Protein AF-A0A972LFH6-F1 (afdb_monomer_lite)

pLDDT: mean 87.88, std 15.99, range [42.38, 98.5]

Structure (mmCIF, N/CA/C/O backbone):
data_AF-A0A972LFH6-F1
#
_entry.id   AF-A0A972LFH6-F1
#
loop_
_atom_site.group_PDB
_atom_site.id
_atom_site.type_symbol
_atom_site.label_atom_id
_atom_site.label_alt_id
_atom_site.label_comp_id
_atom_site.label_asym_id
_atom_site.label_entity_id
_atom_site.label_seq_id
_atom_site.pdbx_PDB_ins_code
_atom_site.Cartn_x
_atom_site.Cartn_y
_atom_site.Cartn_z
_atom_site.occupancy
_atom_site.B_iso_or_equiv
_atom_site.auth_seq_id
_atom_site.auth_comp_id
_atom_site.auth_asym_id
_atom_site.auth_atom_id
_atom_site.pdbx_PDB_model_num
ATOM 1 N N . MET A 1 1 ? 35.017 -5.258 57.220 1.00 42.38 1 MET A N 1
ATOM 2 C CA . MET A 1 1 ? 34.979 -6.190 56.072 1.00 42.38 1 MET A CA 1
ATOM 3 C C . MET A 1 1 ? 33.555 -6.262 55.537 1.00 42.38 1 MET A C 1
ATOM 5 O O . MET A 1 1 ? 32.690 -6.628 56.309 1.00 42.38 1 MET A O 1
ATOM 9 N N . LYS A 1 2 ? 33.364 -5.839 54.272 1.00 44.50 2 LYS A N 1
ATOM 10 C CA . LYS A 1 2 ? 32.434 -6.314 53.213 1.00 44.50 2 LYS A CA 1
ATOM 11 C C . LYS A 1 2 ? 31.066 -6.867 53.698 1.00 44.50 2 LYS A C 1
ATOM 13 O O . LYS A 1 2 ? 31.035 -7.801 54.481 1.00 44.50 2 LYS A O 1
ATOM 18 N N . ARG A 1 3 ? 29.913 -6.480 53.144 1.00 46.34 3 ARG A N 1
ATOM 19 C CA . ARG A 1 3 ? 29.552 -6.607 51.718 1.00 46.34 3 ARG A CA 1
ATOM 20 C C . ARG A 1 3 ? 28.331 -5.726 51.397 1.00 46.34 3 ARG A C 1
ATOM 22 O O . ARG A 1 3 ? 27.311 -5.832 52.068 1.00 46.34 3 ARG A O 1
ATOM 29 N N . LEU A 1 4 ? 28.443 -4.907 50.346 1.00 53.56 4 LEU A N 1
ATOM 30 C CA . LEU A 1 4 ? 27.302 -4.324 49.636 1.00 53.56 4 LEU A CA 1
ATOM 31 C C . LEU A 1 4 ? 26.548 -5.445 48.903 1.00 53.56 4 LEU A C 1
ATOM 33 O O . LEU A 1 4 ? 27.159 -6.178 48.126 1.00 53.56 4 LEU A O 1
ATOM 37 N N . LEU A 1 5 ? 25.236 -5.542 49.105 1.00 52.44 5 LEU A N 1
ATOM 38 C CA . LEU A 1 5 ? 24.328 -6.286 48.232 1.00 52.44 5 LEU A CA 1
ATOM 39 C C . LEU A 1 5 ? 23.700 -5.283 47.260 1.00 52.44 5 LEU A C 1
ATOM 41 O O . LEU A 1 5 ? 22.750 -4.583 47.590 1.00 52.44 5 LEU A O 1
ATOM 45 N N . ILE A 1 6 ? 24.307 -5.171 46.079 1.00 56.75 6 ILE A N 1
ATOM 46 C CA . ILE A 1 6 ? 23.777 -4.413 44.946 1.00 56.75 6 ILE A CA 1
ATOM 47 C C . ILE A 1 6 ? 22.742 -5.313 44.268 1.00 56.75 6 ILE A C 1
ATOM 49 O O . ILE A 1 6 ? 23.095 -6.272 43.582 1.00 56.75 6 ILE A O 1
ATOM 53 N N . THR A 1 7 ? 21.463 -5.029 44.489 1.00 58.03 7 THR A N 1
ATOM 54 C CA . THR A 1 7 ? 20.344 -5.658 43.782 1.00 58.03 7 THR A CA 1
ATOM 55 C C . THR A 1 7 ? 20.356 -5.160 42.335 1.00 58.03 7 THR A C 1
ATOM 57 O O . THR A 1 7 ? 19.916 -4.052 42.034 1.00 58.03 7 THR A O 1
ATOM 60 N N . GLY A 1 8 ? 20.942 -5.952 41.437 1.00 54.38 8 GLY A N 1
ATOM 61 C CA . GLY A 1 8 ? 21.007 -5.658 40.009 1.00 54.38 8 GLY A CA 1
ATOM 62 C C . GLY A 1 8 ? 19.629 -5.763 39.358 1.00 54.38 8 GLY A C 1
ATOM 63 O O . GLY A 1 8 ? 19.133 -6.861 39.118 1.00 54.38 8 GLY A O 1
ATOM 64 N N . ILE A 1 9 ? 19.019 -4.619 39.048 1.00 59.44 9 ILE A N 1
ATOM 65 C CA . ILE A 1 9 ? 17.868 -4.534 38.145 1.00 59.44 9 ILE A CA 1
ATOM 66 C C . ILE A 1 9 ? 18.401 -4.776 36.730 1.00 59.44 9 ILE A C 1
ATOM 68 O O . ILE A 1 9 ? 18.972 -3.895 36.090 1.00 59.44 9 ILE A O 1
ATOM 72 N N . MET A 1 10 ? 18.264 -6.016 36.266 1.00 54.69 10 MET A N 1
ATOM 73 C CA . MET A 1 10 ? 18.607 -6.435 34.912 1.00 54.69 10 MET A CA 1
ATOM 74 C C . MET A 1 10 ? 17.560 -5.883 33.938 1.00 54.69 10 MET A C 1
ATOM 76 O O . MET A 1 10 ? 16.553 -6.521 33.638 1.00 54.69 10 MET A O 1
ATOM 80 N N . MET A 1 11 ? 17.785 -4.651 33.481 1.00 56.41 11 MET A N 1
ATOM 81 C CA . MET A 1 11 ? 16.960 -3.976 32.483 1.00 56.41 11 MET A CA 1
ATOM 82 C C . MET A 1 11 ? 17.267 -4.569 31.103 1.00 56.41 11 MET A C 1
ATOM 84 O O . MET A 1 11 ? 18.160 -4.123 30.385 1.00 56.41 11 MET A O 1
ATOM 88 N N . THR A 1 12 ? 16.554 -5.636 30.751 1.00 58.75 12 THR A N 1
ATOM 89 C CA . THR A 1 12 ? 16.583 -6.209 29.405 1.00 58.75 12 THR A CA 1
ATOM 90 C C . THR A 1 12 ? 15.848 -5.264 28.456 1.00 58.75 12 THR A C 1
ATOM 92 O O . THR A 1 12 ? 14.626 -5.287 28.333 1.00 58.75 12 THR A O 1
ATOM 95 N N . PHE A 1 13 ? 16.605 -4.402 27.773 1.00 54.03 13 PHE A N 1
ATOM 96 C CA . PHE A 1 13 ? 16.145 -3.722 26.565 1.00 54.03 13 PHE A CA 1
ATOM 97 C C . PHE A 1 13 ? 15.919 -4.777 25.477 1.00 54.03 13 PHE A C 1
ATOM 99 O O . PHE A 1 13 ? 16.805 -5.086 24.682 1.00 54.03 13 PHE A O 1
ATOM 106 N N . LEU A 1 14 ? 14.721 -5.361 25.458 1.00 50.53 14 LEU A N 1
ATOM 107 C CA . LEU A 1 14 ? 14.215 -6.044 24.280 1.00 50.53 14 LEU A CA 1
ATOM 108 C C . LEU A 1 14 ? 14.110 -4.985 23.180 1.00 50.53 14 LEU A C 1
ATOM 110 O O . LEU A 1 14 ? 13.200 -4.156 23.187 1.00 50.53 14 LEU A O 1
ATOM 114 N N . PHE A 1 15 ? 15.058 -5.001 22.244 1.00 54.09 15 PHE A N 1
ATOM 115 C CA . PHE A 1 15 ? 14.890 -4.393 20.930 1.00 54.09 15 PHE A CA 1
ATOM 116 C C . PHE A 1 15 ? 13.710 -5.098 20.253 1.00 54.09 15 PHE A C 1
ATOM 118 O O . PHE A 1 15 ? 13.875 -6.069 19.519 1.00 54.09 15 PHE A O 1
ATOM 125 N N . ALA A 1 16 ? 12.492 -4.662 20.577 1.00 56.72 16 ALA A N 1
ATOM 126 C CA . ALA A 1 16 ? 11.282 -5.163 19.962 1.00 56.72 16 ALA A CA 1
ATOM 127 C C . ALA A 1 16 ? 11.322 -4.754 18.490 1.00 56.72 16 ALA A C 1
ATOM 129 O O . ALA A 1 16 ? 11.143 -3.584 18.150 1.00 56.72 16 ALA A O 1
ATOM 130 N N . CYS A 1 17 ? 11.597 -5.727 17.624 1.00 65.31 17 CYS A N 1
ATOM 131 C CA . CYS A 1 17 ? 11.394 -5.617 16.192 1.00 65.31 17 CYS A CA 1
ATOM 132 C C . CYS A 1 17 ? 9.960 -5.115 15.952 1.00 65.31 17 CYS A C 1
ATOM 134 O O . CYS A 1 17 ? 8.973 -5.823 16.176 1.00 65.31 17 CYS A O 1
ATOM 136 N N . GLN A 1 18 ? 9.833 -3.836 15.593 1.00 70.50 18 GLN A N 1
ATOM 137 C CA . GLN A 1 18 ? 8.530 -3.224 15.413 1.00 70.50 18 GLN A CA 1
ATOM 138 C C . GLN A 1 18 ? 7.960 -3.733 14.092 1.00 70.50 18 GLN A C 1
ATOM 140 O O . GLN A 1 18 ? 8.558 -3.560 13.027 1.00 70.50 18 GLN A O 1
ATOM 145 N N . SER A 1 19 ? 6.795 -4.377 14.166 1.00 78.88 19 SER A N 1
ATOM 146 C CA . SER A 1 19 ? 6.116 -4.895 12.983 1.00 78.88 19 SER A CA 1
ATOM 147 C C . SER A 1 19 ? 5.973 -3.814 11.918 1.00 78.88 19 SER A C 1
ATOM 149 O O . SER A 1 19 ? 5.641 -2.662 12.207 1.00 78.88 19 SER A O 1
ATOM 151 N N . SER A 1 20 ? 6.249 -4.186 10.671 1.00 85.06 20 SER A N 1
ATOM 152 C CA . SER A 1 20 ? 6.306 -3.231 9.577 1.00 85.06 20 SER A CA 1
ATOM 153 C C . SER A 1 20 ? 5.708 -3.783 8.284 1.00 85.06 20 SER A C 1
ATOM 155 O O . SER A 1 20 ? 5.525 -4.986 8.098 1.00 85.06 20 SER A O 1
ATOM 157 N N . THR A 1 21 ? 5.345 -2.863 7.396 1.00 91.44 21 THR A N 1
ATOM 158 C CA . THR A 1 21 ? 4.928 -3.148 6.021 1.00 91.44 21 THR A CA 1
ATOM 159 C C . THR A 1 21 ? 6.155 -3.202 5.101 1.00 91.44 21 THR A C 1
ATOM 161 O O . THR A 1 21 ? 7.301 -3.200 5.546 1.00 91.44 21 THR A O 1
ATOM 164 N N . PHE A 1 22 ? 5.930 -3.226 3.793 1.00 94.25 22 PHE A N 1
ATOM 165 C CA . PHE A 1 22 ? 6.969 -3.201 2.767 1.00 94.25 22 PHE A CA 1
ATOM 166 C C . PHE A 1 22 ? 7.258 -1.776 2.264 1.00 94.25 22 PHE A C 1
ATOM 168 O O . PHE A 1 22 ? 6.510 -0.831 2.532 1.00 94.25 22 PHE A O 1
ATOM 175 N N . LEU A 1 23 ? 8.357 -1.633 1.527 1.00 95.06 23 LEU A N 1
ATOM 176 C CA . LEU A 1 23 ? 8.692 -0.433 0.772 1.00 95.06 23 LEU A CA 1
ATOM 177 C C . LEU A 1 23 ? 8.145 -0.530 -0.655 1.00 95.06 23 LEU A C 1
ATOM 179 O O . LEU A 1 23 ? 8.153 -1.606 -1.256 1.00 95.06 23 LEU A O 1
ATOM 183 N N . ILE A 1 24 ? 7.714 0.607 -1.191 1.00 95.88 24 ILE A N 1
ATOM 184 C CA . ILE A 1 24 ? 7.292 0.788 -2.578 1.00 95.88 24 ILE A CA 1
ATOM 185 C C . ILE A 1 24 ? 8.062 1.932 -3.230 1.00 95.88 24 ILE A C 1
ATOM 187 O O . ILE A 1 24 ? 8.248 2.988 -2.624 1.00 95.88 24 ILE A O 1
ATOM 191 N N . THR A 1 25 ? 8.456 1.727 -4.480 1.00 95.81 25 THR A N 1
ATOM 192 C CA . THR A 1 25 ? 9.089 2.734 -5.340 1.00 95.81 25 THR A CA 1
ATOM 193 C C . THR A 1 25 ? 8.330 2.756 -6.659 1.00 95.81 25 THR A C 1
ATOM 195 O O . THR A 1 25 ? 8.133 1.698 -7.251 1.00 95.81 25 THR A O 1
ATOM 198 N N . LYS A 1 26 ? 7.866 3.923 -7.118 1.00 95.12 26 LYS A N 1
ATOM 199 C CA . LYS A 1 26 ? 7.255 4.042 -8.453 1.00 95.12 26 LYS A CA 1
ATOM 200 C C . LYS A 1 26 ? 8.370 3.990 -9.498 1.00 95.12 26 LYS A C 1
ATOM 202 O O . LYS A 1 26 ? 9.411 4.586 -9.268 1.00 95.12 26 LYS A O 1
ATOM 207 N N . GLU A 1 27 ? 8.143 3.332 -10.631 1.00 88.12 27 GLU A N 1
ATOM 208 C CA . GLU A 1 27 ? 9.144 3.133 -11.698 1.00 88.12 27 GLU A CA 1
ATOM 209 C C . GLU A 1 27 ? 9.891 4.415 -12.128 1.00 88.12 27 GLU A C 1
ATOM 211 O O . GLU A 1 27 ? 11.089 4.377 -12.375 1.00 88.12 27 GLU A O 1
ATOM 216 N N . ASN A 1 28 ? 9.215 5.569 -12.106 1.00 84.62 28 ASN A N 1
ATOM 217 C CA . ASN A 1 28 ? 9.791 6.877 -12.450 1.00 84.62 28 ASN A CA 1
ATOM 218 C C . ASN A 1 28 ? 10.133 7.756 -11.226 1.00 84.62 28 ASN A C 1
ATOM 220 O O . ASN A 1 28 ? 10.269 8.974 -11.351 1.00 84.62 28 ASN A O 1
ATOM 224 N N . ASP A 1 29 ? 10.217 7.180 -10.025 1.00 87.75 29 ASP A N 1
ATOM 225 C CA . ASP A 1 29 ? 10.629 7.870 -8.799 1.00 87.75 29 ASP A CA 1
ATOM 226 C C . ASP A 1 29 ? 11.899 7.219 -8.232 1.00 87.75 29 ASP A C 1
ATOM 228 O O . ASP A 1 29 ? 12.037 6.001 -8.194 1.00 87.75 29 ASP A O 1
ATOM 232 N N . THR A 1 30 ? 12.835 8.031 -7.748 1.00 86.31 30 THR A N 1
ATOM 233 C CA . THR A 1 30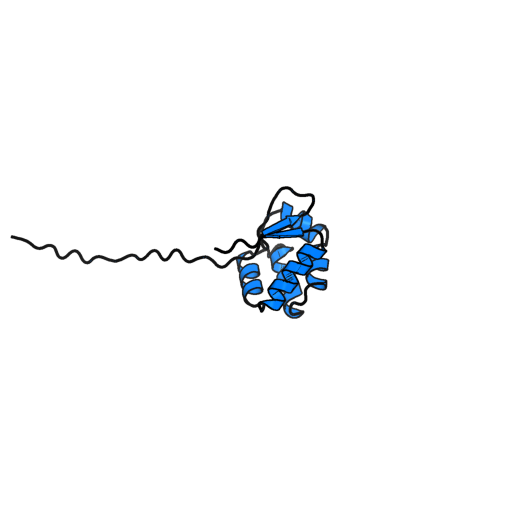 ? 14.078 7.549 -7.126 1.00 86.31 30 THR A CA 1
ATOM 234 C C . THR A 1 30 ? 13.907 7.232 -5.641 1.00 86.31 30 THR A C 1
ATOM 236 O O . THR A 1 30 ? 14.817 6.703 -5.003 1.00 86.31 30 THR A O 1
ATOM 239 N N . ARG A 1 31 ? 12.749 7.567 -5.056 1.00 92.81 31 ARG A N 1
ATOM 240 C CA . ARG A 1 31 ? 12.487 7.432 -3.620 1.00 92.81 31 ARG A CA 1
ATOM 241 C C . ARG A 1 31 ? 11.680 6.179 -3.305 1.00 92.81 31 ARG A C 1
ATOM 243 O O . ARG A 1 31 ? 10.606 5.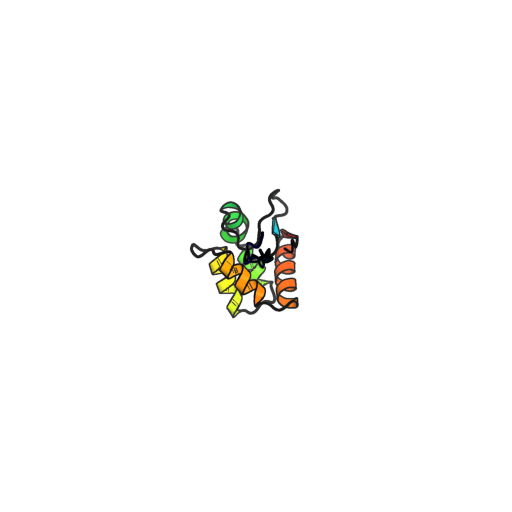956 -3.860 1.00 92.81 31 ARG A O 1
ATOM 250 N N . ALA A 1 32 ? 12.167 5.418 -2.329 1.00 93.19 32 ALA A N 1
ATOM 251 C CA . ALA A 1 32 ? 11.413 4.344 -1.702 1.00 93.19 32 ALA A CA 1
ATOM 252 C C . ALA A 1 32 ? 10.578 4.888 -0.537 1.00 93.19 32 ALA A C 1
ATOM 254 O O . ALA A 1 32 ? 11.060 5.666 0.290 1.00 93.19 32 ALA A O 1
ATOM 255 N N . TYR A 1 33 ? 9.334 4.435 -0.439 1.00 93.75 33 TYR A N 1
ATOM 256 C CA . TYR A 1 33 ? 8.410 4.818 0.619 1.00 93.75 33 TYR A CA 1
ATOM 257 C C . TYR A 1 33 ? 7.908 3.595 1.356 1.00 93.75 33 TYR A C 1
ATOM 259 O O . TYR A 1 33 ? 7.527 2.606 0.740 1.00 93.75 33 TYR A O 1
ATOM 267 N N . ARG A 1 34 ? 7.813 3.670 2.683 1.00 94.00 34 ARG A N 1
ATOM 268 C CA . ARG A 1 34 ? 7.107 2.637 3.441 1.00 94.00 34 ARG A CA 1
ATOM 269 C C . ARG A 1 34 ? 5.608 2.739 3.174 1.00 94.00 34 ARG A C 1
ATOM 271 O O . ARG A 1 34 ? 5.036 3.829 3.269 1.00 94.00 34 ARG A O 1
ATOM 278 N N . PHE A 1 35 ? 4.977 1.613 2.853 1.00 95.06 35 PHE A N 1
ATO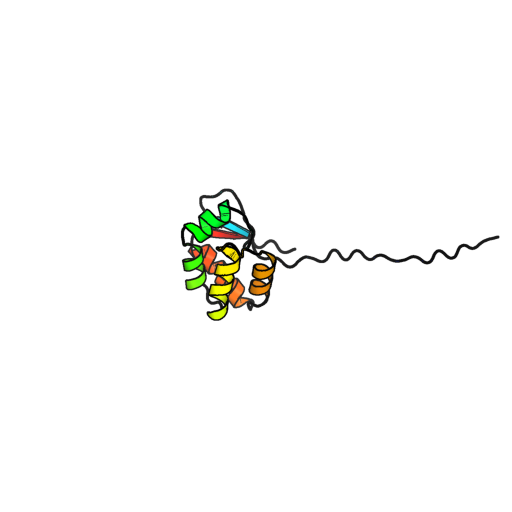M 279 C CA . PHE A 1 35 ? 3.536 1.555 2.636 1.00 95.06 35 PHE A CA 1
ATOM 280 C C . PHE A 1 35 ? 2.792 1.948 3.922 1.00 95.06 35 PHE A C 1
ATOM 282 O O . PHE A 1 35 ? 3.047 1.379 4.986 1.00 95.06 35 PHE A O 1
ATOM 289 N N . GLY A 1 36 ? 1.918 2.954 3.820 1.00 92.94 36 GLY A N 1
ATOM 290 C CA . GLY A 1 36 ? 1.243 3.591 4.957 1.00 92.94 36 GLY A CA 1
ATOM 291 C C . GLY A 1 36 ? 1.970 4.801 5.559 1.00 92.94 36 GLY A C 1
ATOM 292 O O . GLY A 1 36 ? 1.512 5.342 6.559 1.00 92.94 36 GLY A O 1
ATOM 293 N N . SER A 1 37 ? 3.102 5.243 4.995 1.00 92.81 37 SER A N 1
ATOM 294 C CA . SER A 1 37 ? 3.759 6.480 5.448 1.00 92.81 37 SER A CA 1
ATOM 295 C C . SER A 1 37 ? 2.950 7.735 5.093 1.00 92.81 37 SER A C 1
ATOM 297 O O . SER A 1 37 ? 2.325 7.808 4.038 1.00 92.81 37 SER A O 1
ATOM 299 N N . SER A 1 38 ? 3.032 8.768 5.935 1.00 92.62 38 SER A N 1
ATOM 300 C CA . SER A 1 38 ? 2.351 10.063 5.762 1.00 92.62 38 SER A CA 1
ATOM 301 C C . SER A 1 38 ? 3.046 11.015 4.773 1.00 92.62 38 SER A C 1
ATOM 303 O O . SER A 1 38 ? 2.841 12.230 4.799 1.00 92.62 38 SER A O 1
ATOM 305 N N . SER A 1 39 ? 3.902 10.496 3.887 1.00 93.81 39 SER A N 1
ATOM 306 C CA . SER A 1 39 ? 4.629 11.331 2.930 1.00 93.81 39 SER A CA 1
ATOM 307 C C . SER A 1 39 ? 3.670 12.001 1.943 1.00 93.81 39 SER A C 1
ATOM 309 O O . SER A 1 39 ? 2.974 11.325 1.187 1.00 93.81 39 SER A O 1
ATOM 311 N N . LYS A 1 40 ? 3.701 13.341 1.867 1.00 93.56 40 LYS A N 1
ATOM 312 C CA . LYS A 1 40 ? 2.912 14.115 0.887 1.00 93.56 40 LYS A CA 1
ATOM 313 C C . LYS A 1 40 ? 3.183 13.678 -0.555 1.00 93.56 40 LYS A C 1
ATOM 315 O O . LYS A 1 40 ? 2.266 13.607 -1.366 1.00 93.56 40 LYS A O 1
ATOM 320 N N . ARG A 1 41 ? 4.440 13.352 -0.876 1.00 93.25 41 ARG A N 1
ATOM 321 C CA . ARG A 1 41 ? 4.810 12.865 -2.211 1.00 93.25 41 ARG A CA 1
ATOM 322 C C . ARG A 1 41 ? 4.227 11.483 -2.480 1.00 93.25 41 ARG A C 1
ATOM 324 O O . ARG A 1 41 ? 3.685 11.286 -3.562 1.00 93.25 41 ARG A O 1
ATOM 331 N N . LEU A 1 42 ? 4.263 10.581 -1.491 1.00 93.38 42 LEU A N 1
ATOM 332 C CA . LEU A 1 42 ? 3.600 9.283 -1.606 1.00 93.38 42 LEU A CA 1
ATOM 333 C C . LEU A 1 42 ? 2.093 9.453 -1.848 1.00 93.38 42 LEU A C 1
ATOM 335 O O . LEU A 1 42 ? 1.558 8.840 -2.765 1.00 93.38 42 LEU A O 1
ATOM 339 N N . LYS A 1 43 ? 1.423 10.322 -1.077 1.00 94.44 43 LYS A N 1
ATOM 340 C CA . LYS A 1 43 ? -0.009 10.624 -1.251 1.00 94.44 43 LYS A CA 1
ATOM 341 C C . LYS A 1 43 ? -0.311 11.082 -2.683 1.00 94.44 43 LYS A C 1
ATOM 343 O O . LYS A 1 43 ? -1.238 10.565 -3.296 1.00 94.44 43 LYS A O 1
ATOM 348 N N . ARG A 1 44 ? 0.518 11.947 -3.273 1.00 94.56 44 ARG A N 1
ATOM 349 C CA . ARG A 1 44 ? 0.360 12.368 -4.675 1.00 94.56 44 ARG A CA 1
ATOM 350 C C . ARG A 1 44 ? 0.475 11.207 -5.667 1.00 94.56 44 ARG A C 1
ATOM 352 O O . ARG A 1 44 ? -0.420 10.998 -6.480 1.00 94.56 44 ARG A O 1
ATOM 359 N N . ILE A 1 45 ? 1.559 10.433 -5.598 1.00 93.94 45 ILE A N 1
ATOM 360 C CA . ILE A 1 45 ? 1.821 9.366 -6.583 1.00 93.94 45 ILE A CA 1
ATOM 361 C C . ILE A 1 45 ? 0.887 8.165 -6.437 1.00 93.94 45 ILE A C 1
ATOM 363 O O . ILE A 1 45 ? 0.703 7.429 -7.401 1.00 93.94 45 ILE A O 1
ATOM 367 N N . LEU A 1 46 ? 0.356 7.924 -5.237 1.00 95.00 46 LEU A N 1
ATOM 368 C CA . LEU A 1 46 ? -0.421 6.732 -4.915 1.00 95.00 46 LEU A CA 1
ATOM 369 C C . LEU A 1 46 ? -1.925 7.031 -4.851 1.00 95.00 46 LEU A C 1
ATOM 371 O O . LEU A 1 46 ? -2.727 6.245 -5.345 1.00 95.00 46 LEU A O 1
ATOM 375 N N . CYS A 1 47 ? -2.317 8.161 -4.264 1.00 96.44 47 CYS A N 1
ATOM 376 C CA . CYS A 1 47 ? -3.716 8.494 -4.000 1.00 96.44 47 CYS A CA 1
ATOM 377 C C . CYS A 1 47 ? -4.289 9.475 -5.021 1.00 96.44 47 CYS A C 1
ATOM 379 O O . CYS A 1 47 ? -5.322 9.181 -5.617 1.00 96.44 47 CYS A O 1
ATOM 381 N N . GLU A 1 48 ? -3.625 10.613 -5.251 1.00 95.88 48 GLU A N 1
ATOM 382 C CA . GLU A 1 48 ? -4.116 11.642 -6.187 1.00 95.88 48 GLU A CA 1
ATOM 383 C C . GLU A 1 48 ? -4.108 11.137 -7.640 1.00 95.88 48 GLU A C 1
ATOM 385 O O . GLU A 1 48 ? -5.006 11.462 -8.409 1.00 95.88 48 GLU A O 1
ATOM 390 N N . SER A 1 49 ? -3.164 10.258 -7.994 1.00 94.38 49 SER A N 1
ATOM 391 C CA . SER A 1 49 ? -3.133 9.548 -9.285 1.00 94.38 49 SER A CA 1
ATOM 392 C C . SER A 1 49 ? -4.251 8.505 -9.462 1.00 94.38 49 SER A C 1
ATOM 394 O O . SER A 1 49 ? -4.463 7.989 -10.562 1.00 94.38 49 SER A O 1
ATOM 396 N N . GLY A 1 50 ? -4.940 8.135 -8.377 1.00 96.56 50 GLY A N 1
ATOM 397 C CA . GLY A 1 50 ? -5.914 7.044 -8.346 1.00 96.56 50 GLY A CA 1
ATOM 398 C C . GLY A 1 50 ? -5.307 5.636 -8.385 1.00 96.56 50 GLY A C 1
ATOM 399 O O . GLY A 1 50 ? -6.061 4.659 -8.400 1.00 96.56 50 GLY A O 1
ATOM 400 N N . ASP A 1 51 ? -3.979 5.495 -8.375 1.00 97.00 51 ASP A N 1
ATOM 401 C CA . ASP A 1 51 ? -3.309 4.194 -8.483 1.00 97.00 51 ASP A CA 1
ATOM 402 C C . ASP A 1 51 ? -3.667 3.256 -7.331 1.00 97.00 51 ASP A C 1
ATOM 404 O O . ASP A 1 51 ? -3.907 2.069 -7.557 1.00 97.00 51 ASP A O 1
ATOM 408 N N . PHE A 1 52 ? -3.821 3.768 -6.110 1.00 98.12 52 PHE A N 1
ATOM 409 C CA . PHE A 1 52 ? -4.142 2.914 -4.973 1.00 98.12 52 PHE A CA 1
ATOM 410 C C . PHE A 1 52 ? -5.513 2.256 -5.086 1.00 98.12 52 PHE A C 1
ATOM 412 O O . PHE A 1 52 ? -5.674 1.108 -4.686 1.00 98.12 52 PHE A O 1
ATOM 419 N N . LYS A 1 53 ? -6.494 2.934 -5.693 1.00 98.44 53 LYS A N 1
ATOM 420 C CA . LYS A 1 53 ? -7.804 2.324 -5.962 1.00 98.44 53 LYS A CA 1
ATOM 421 C C . LYS A 1 53 ? -7.670 1.149 -6.931 1.00 98.44 53 LYS A C 1
ATOM 423 O O . LYS A 1 53 ? -8.313 0.124 -6.729 1.00 98.44 53 LYS A O 1
ATOM 428 N N . LYS A 1 54 ? -6.811 1.270 -7.951 1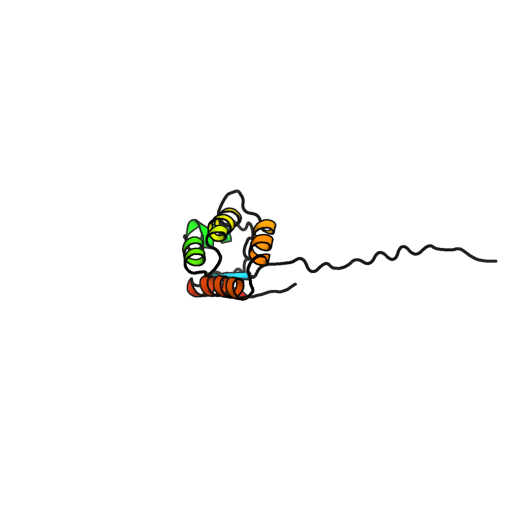.00 98.44 54 LYS A N 1
ATOM 429 C CA . LYS A 1 54 ? -6.527 0.187 -8.909 1.00 98.44 54 LYS A CA 1
ATOM 430 C C . LYS A 1 54 ? -5.809 -0.979 -8.225 1.00 98.44 54 LYS A C 1
ATOM 432 O O . LYS A 1 54 ? -6.191 -2.125 -8.434 1.00 98.44 54 LYS A O 1
ATOM 437 N N . VAL A 1 55 ? -4.828 -0.680 -7.370 1.00 98.50 55 VAL A N 1
ATOM 438 C CA . VAL A 1 55 ? -4.124 -1.678 -6.551 1.00 98.50 55 VAL A CA 1
ATOM 439 C C . VAL A 1 55 ? -5.105 -2.432 -5.656 1.00 98.50 55 VAL A C 1
ATOM 441 O O . VAL A 1 55 ? -5.118 -3.655 -5.679 1.00 98.50 55 VAL A O 1
ATOM 444 N N . LEU A 1 56 ? -5.956 -1.728 -4.905 1.00 98.50 56 LEU A N 1
ATOM 445 C CA . LEU A 1 56 ? -6.936 -2.352 -4.014 1.00 98.50 56 LEU A CA 1
ATOM 446 C C . LEU A 1 56 ? -7.975 -3.178 -4.771 1.00 98.50 56 LEU A C 1
ATOM 448 O O . LEU A 1 56 ? -8.329 -4.262 -4.321 1.00 98.50 56 LEU A O 1
ATOM 452 N N . ARG A 1 57 ? -8.449 -2.697 -5.923 1.00 98.50 57 ARG A N 1
ATOM 453 C CA . ARG A 1 57 ? -9.374 -3.450 -6.778 1.00 98.50 57 ARG A CA 1
ATOM 454 C C . ARG A 1 57 ? -8.760 -4.776 -7.230 1.00 98.50 57 ARG A C 1
ATOM 456 O O . ARG A 1 57 ? -9.427 -5.799 -7.149 1.00 98.50 57 ARG A O 1
ATOM 463 N N . ASP A 1 58 ? -7.506 -4.750 -7.674 1.00 98.50 58 ASP A N 1
ATOM 464 C CA . ASP A 1 58 ? -6.822 -5.917 -8.238 1.00 98.50 58 ASP A CA 1
ATOM 465 C C . ASP A 1 58 ? -6.218 -6.844 -7.162 1.00 98.50 58 ASP A C 1
ATOM 467 O O . ASP A 1 58 ? -5.859 -7.984 -7.457 1.00 98.50 58 ASP A O 1
ATOM 471 N N . ALA A 1 59 ? -6.085 -6.368 -5.922 1.00 98.31 59 ALA A N 1
ATOM 472 C CA . ALA A 1 59 ? -5.622 -7.168 -4.800 1.00 98.31 59 ALA A CA 1
ATOM 473 C C . ALA A 1 59 ? -6.733 -8.111 -4.315 1.00 98.31 59 ALA A C 1
ATOM 475 O O . ALA A 1 59 ? -7.831 -7.682 -3.948 1.00 98.31 59 ALA A O 1
ATOM 476 N N . ALA A 1 60 ? -6.409 -9.401 -4.236 1.00 98.31 60 ALA A N 1
ATOM 477 C CA . ALA A 1 60 ? -7.231 -10.406 -3.567 1.00 98.31 60 ALA A CA 1
ATOM 478 C C . ALA A 1 60 ? -7.025 -10.303 -2.046 1.00 98.31 60 ALA A C 1
ATOM 480 O O . ALA A 1 60 ? -6.326 -11.118 -1.450 1.00 98.31 60 ALA A O 1
ATOM 481 N N . ILE A 1 61 ? -7.562 -9.234 -1.460 1.00 98.12 61 ILE A N 1
ATOM 482 C CA . ILE A 1 61 ? -7.696 -9.023 -0.013 1.00 98.12 61 ILE A CA 1
ATOM 483 C C . ILE A 1 61 ? -9.188 -8.865 0.324 1.00 98.12 61 ILE A C 1
ATOM 485 O O . ILE A 1 61 ? -9.955 -8.509 -0.577 1.00 98.12 61 ILE A O 1
ATOM 489 N N . PRO A 1 62 ? -9.614 -9.065 1.583 1.00 98.25 62 PRO A N 1
ATOM 490 C CA . PRO A 1 62 ? -11.025 -8.996 1.949 1.00 98.25 62 PRO A CA 1
ATOM 491 C C . PRO A 1 62 ? -11.652 -7.643 1.584 1.00 98.25 62 PRO A C 1
ATOM 493 O O . PRO A 1 62 ? -11.094 -6.582 1.881 1.00 98.25 62 PRO A O 1
ATOM 496 N N . GLU A 1 63 ? -12.827 -7.672 0.948 1.00 97.38 63 GLU A N 1
ATOM 497 C CA . GLU A 1 63 ? -13.501 -6.469 0.431 1.00 97.38 63 GLU A CA 1
ATOM 498 C C . GLU A 1 63 ? -13.801 -5.444 1.533 1.00 97.38 63 GLU A C 1
ATOM 500 O O . GLU A 1 63 ? -13.679 -4.240 1.319 1.00 97.38 63 GLU A O 1
ATOM 505 N N . ASN A 1 64 ? -14.094 -5.902 2.752 1.00 96.19 64 ASN A N 1
ATOM 506 C CA . ASN A 1 64 ? -14.333 -5.037 3.910 1.00 96.19 64 ASN A CA 1
ATOM 507 C C . ASN A 1 64 ? -13.070 -4.303 4.408 1.00 96.19 64 ASN A C 1
ATOM 509 O O . ASN A 1 64 ? -13.185 -3.319 5.144 1.00 96.19 64 ASN A O 1
ATOM 513 N N . LEU A 1 65 ? -11.868 -4.754 4.031 1.00 97.81 65 LEU A N 1
ATOM 514 C CA . LEU A 1 65 ? -10.606 -4.113 4.415 1.00 97.81 65 LEU A CA 1
ATOM 515 C C . LEU A 1 65 ? -10.128 -3.083 3.385 1.00 97.81 65 LEU A C 1
ATOM 517 O O . LEU A 1 65 ? -9.400 -2.159 3.750 1.00 97.81 65 LEU A O 1
ATOM 521 N N . LYS A 1 66 ? -10.547 -3.182 2.115 1.00 98.38 66 LYS A N 1
ATOM 522 C CA . LYS A 1 66 ? -10.127 -2.242 1.057 1.00 98.38 66 LYS A CA 1
ATOM 523 C C . LYS A 1 66 ? -10.473 -0.779 1.389 1.00 98.38 66 LYS A C 1
ATOM 525 O O . LYS A 1 66 ? -9.571 0.059 1.292 1.00 98.38 66 LYS A O 1
ATOM 530 N N . PRO A 1 67 ? -11.696 -0.435 1.848 1.00 98.44 67 PRO A N 1
ATOM 531 C CA . PRO A 1 67 ? -12.016 0.937 2.241 1.00 98.44 67 PRO A CA 1
ATOM 532 C C . PRO A 1 67 ? -11.156 1.440 3.404 1.00 98.44 67 PRO A C 1
ATOM 534 O O . PRO A 1 67 ? -10.737 2.592 3.390 1.00 98.44 67 PRO A O 1
ATOM 537 N N . GLN A 1 68 ? -10.836 0.573 4.369 1.00 98.25 68 GLN A N 1
ATOM 538 C CA . GLN A 1 68 ? -10.016 0.930 5.532 1.00 98.25 68 GLN A CA 1
ATOM 539 C C . GLN A 1 68 ? -8.561 1.198 5.132 1.00 98.25 68 GLN A C 1
ATOM 541 O O 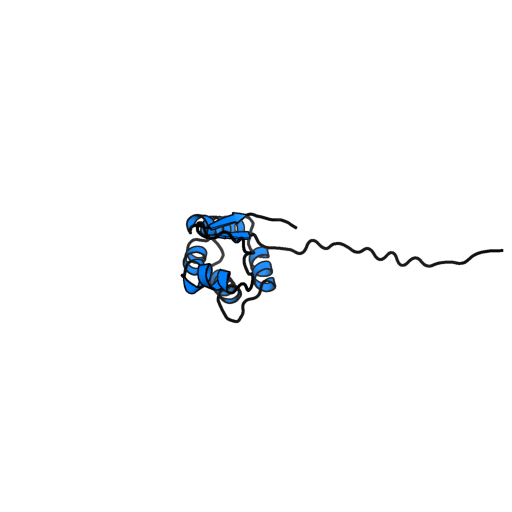. GLN A 1 68 ? -7.964 2.182 5.565 1.00 98.25 68 GLN A O 1
ATOM 546 N N . PHE A 1 69 ? -7.994 0.372 4.245 1.00 98.25 69 PHE A N 1
ATOM 547 C CA . PHE A 1 69 ? -6.686 0.657 3.658 1.00 98.25 69 PHE A CA 1
ATOM 548 C C . PHE A 1 69 ? -6.690 2.011 2.949 1.00 98.25 69 PHE A C 1
ATOM 550 O O . PHE A 1 69 ? -5.776 2.806 3.154 1.00 98.25 69 PHE A O 1
ATOM 557 N N . TYR A 1 70 ? -7.713 2.297 2.140 1.00 98.38 70 TYR A N 1
ATOM 558 C CA . TYR A 1 70 ? -7.823 3.586 1.461 1.00 98.38 70 TYR A CA 1
ATOM 559 C C . TYR A 1 70 ? -7.921 4.753 2.450 1.00 98.38 70 TYR A C 1
ATOM 561 O O . TYR A 1 70 ? -7.209 5.745 2.298 1.00 98.38 70 TYR A O 1
ATOM 569 N N . GLU A 1 71 ? -8.750 4.627 3.485 1.00 98.06 71 GLU A N 1
ATOM 570 C CA . GLU A 1 71 ? -8.924 5.634 4.531 1.00 98.06 71 GLU A CA 1
ATOM 571 C C . GLU A 1 71 ? -7.588 5.985 5.199 1.00 98.06 71 GLU A C 1
ATOM 573 O O . GLU A 1 71 ? -7.192 7.154 5.210 1.00 98.06 71 GLU A O 1
ATOM 578 N N . TYR A 1 72 ? -6.849 4.977 5.668 1.00 97.81 72 TYR A N 1
ATOM 579 C CA . TYR A 1 72 ? -5.607 5.175 6.420 1.00 97.81 72 TYR A CA 1
ATOM 580 C C . TYR A 1 72 ? -4.363 5.439 5.560 1.00 97.81 72 TYR A C 1
ATOM 582 O O . TYR A 1 72 ? -3.293 5.682 6.116 1.00 97.81 72 TYR A O 1
ATOM 590 N N . VAL A 1 73 ? -4.474 5.418 4.228 1.00 97.44 73 VAL A N 1
ATOM 591 C CA . VAL A 1 73 ? -3.371 5.762 3.307 1.00 97.44 73 VAL A CA 1
ATOM 592 C C . VAL A 1 73 ? -3.627 7.081 2.576 1.00 97.44 73 VAL A C 1
ATOM 594 O O . VAL A 1 73 ? -2.692 7.853 2.373 1.00 97.44 73 VAL A O 1
ATOM 597 N N . CYS A 1 74 ? -4.871 7.353 2.174 1.00 97.38 74 CYS A N 1
ATOM 598 C CA . CYS A 1 74 ? -5.183 8.397 1.196 1.00 97.38 74 CYS A CA 1
ATOM 599 C C . CYS A 1 74 ? -6.027 9.560 1.715 1.00 97.38 74 CYS A C 1
ATOM 601 O O . CYS A 1 74 ? -6.201 10.538 0.986 1.00 97.38 74 CYS A O 1
ATOM 603 N N . THR A 1 75 ? -6.533 9.495 2.945 1.00 96.19 75 THR A N 1
ATOM 604 C CA . THR A 1 75 ? -7.355 10.568 3.524 1.00 96.19 75 THR A CA 1
ATOM 605 C C . THR A 1 75 ? -6.598 11.332 4.610 1.00 96.19 75 THR A C 1
ATOM 607 O O . THR A 1 75 ? -5.436 11.047 4.899 1.00 96.19 75 THR A O 1
ATOM 610 N N . GLU A 1 76 ? -7.257 12.308 5.230 1.00 93.81 76 GLU A N 1
ATOM 611 C CA . GLU A 1 76 ? -6.719 13.027 6.393 1.00 93.81 76 GLU A CA 1
ATOM 612 C C . GLU A 1 76 ? -6.553 12.129 7.630 1.00 93.81 76 GLU A C 1
ATOM 614 O O . GLU A 1 76 ? -5.835 12.481 8.559 1.00 93.81 76 GLU A O 1
ATOM 619 N N . LYS A 1 77 ? -7.144 10.927 7.626 1.00 96.06 77 LYS A N 1
ATOM 620 C CA . LYS A 1 77 ? -6.986 9.918 8.683 1.00 96.06 77 LYS A CA 1
ATOM 621 C C . LYS A 1 77 ? -5.741 9.040 8.505 1.00 96.06 77 LYS A C 1
ATOM 623 O O . LYS A 1 77 ? -5.683 7.951 9.070 1.00 96.06 77 LYS A O 1
ATOM 628 N N . VAL A 1 78 ? -4.770 9.463 7.693 1.00 94.88 78 VAL A N 1
ATOM 629 C CA . VAL A 1 78 ? -3.558 8.682 7.412 1.00 94.88 78 VAL A CA 1
ATOM 630 C C . VAL A 1 78 ? -2.889 8.196 8.706 1.00 94.88 78 VAL A C 1
ATOM 632 O O . VAL A 1 78 ? -2.621 8.982 9.612 1.00 94.88 78 VAL A O 1
ATOM 635 N N . SER A 1 79 ? -2.627 6.892 8.811 1.00 95.44 79 SER A N 1
ATOM 636 C CA . SER A 1 79 ? -2.025 6.296 10.010 1.00 95.44 79 SER A CA 1
ATOM 637 C C . SER A 1 79 ? -1.203 5.066 9.655 1.00 95.44 79 SER A C 1
ATOM 639 O O . SER A 1 79 ? -1.728 4.034 9.232 1.00 95.44 79 SER A O 1
ATOM 641 N N . LYS A 1 80 ? 0.108 5.158 9.893 1.00 93.69 80 LYS A N 1
ATOM 642 C CA . LYS A 1 80 ? 1.049 4.057 9.672 1.00 93.69 80 LYS A CA 1
ATOM 643 C C . LYS A 1 80 ? 0.684 2.849 10.532 1.00 93.69 80 LYS A C 1
ATOM 645 O O . LYS A 1 80 ? 0.709 1.723 10.048 1.00 93.69 80 LYS A O 1
ATOM 650 N N . GLU A 1 81 ? 0.335 3.080 11.790 1.00 94.38 81 GLU A N 1
ATOM 651 C CA . GLU A 1 81 ? 0.034 2.052 12.785 1.00 94.38 81 GLU A CA 1
ATOM 652 C C . GLU A 1 81 ? -1.211 1.258 12.384 1.00 94.38 81 GLU A C 1
ATOM 654 O O . GLU A 1 81 ? -1.202 0.027 12.418 1.00 94.38 81 GLU A O 1
ATOM 659 N N . LYS A 1 82 ? -2.261 1.946 11.915 1.00 96.62 82 LYS A N 1
ATOM 660 C CA . LYS A 1 82 ? -3.472 1.295 11.401 1.00 96.62 82 LYS A CA 1
ATOM 661 C C . LYS A 1 82 ? -3.195 0.495 10.130 1.00 96.62 82 LYS A C 1
ATOM 663 O O . LYS A 1 82 ? -3.678 -0.627 10.018 1.00 96.62 82 LYS A O 1
ATOM 668 N N . VAL A 1 83 ? -2.377 1.009 9.208 1.00 96.81 83 VAL A N 1
ATOM 669 C CA . VAL A 1 83 ? -1.991 0.268 7.992 1.00 96.81 83 VAL A CA 1
ATOM 670 C C . VAL A 1 83 ? -1.167 -0.977 8.330 1.00 96.81 83 VAL A C 1
ATOM 672 O O . VAL A 1 83 ? -1.405 -2.034 7.747 1.00 96.81 83 VAL A O 1
ATOM 675 N N . VAL A 1 84 ? -0.233 -0.887 9.283 1.00 95.06 84 VAL A N 1
ATOM 676 C CA . VAL A 1 84 ? 0.518 -2.050 9.785 1.00 95.06 84 VAL A CA 1
ATOM 677 C C . VAL A 1 84 ? -0.438 -3.077 10.385 1.00 95.06 84 VAL A C 1
ATOM 679 O O . VAL A 1 84 ? -0.353 -4.246 10.023 1.00 95.06 84 VAL A O 1
ATOM 682 N N . SER A 1 85 ? -1.379 -2.644 11.226 1.00 95.38 85 SER A N 1
ATOM 683 C CA . SER A 1 85 ? -2.374 -3.527 11.838 1.00 95.38 85 SER A CA 1
ATOM 684 C C . SER A 1 85 ? -3.238 -4.233 10.787 1.00 95.38 85 SER A C 1
ATOM 686 O O . SER A 1 85 ? -3.314 -5.459 10.790 1.00 95.38 85 SER A O 1
ATOM 688 N N . LEU A 1 86 ? -3.800 -3.501 9.818 1.00 97.06 86 LEU A N 1
ATOM 689 C CA . LEU A 1 86 ? -4.560 -4.091 8.709 1.00 97.06 86 LEU A CA 1
ATOM 690 C C . LEU A 1 86 ? -3.728 -5.106 7.923 1.00 97.06 86 LEU A C 1
ATOM 692 O O . LEU A 1 86 ? -4.194 -6.200 7.621 1.00 97.06 86 LEU A O 1
ATOM 696 N N . TYR A 1 87 ? -2.480 -4.761 7.613 1.00 95.50 87 TYR A N 1
ATOM 697 C CA . TYR A 1 87 ? -1.571 -5.645 6.893 1.00 95.50 87 TYR A CA 1
ATOM 698 C C . TYR A 1 87 ? -1.226 -6.909 7.696 1.00 95.50 87 TYR A C 1
ATOM 700 O O . TYR A 1 87 ? -1.053 -7.975 7.107 1.00 95.50 87 TYR A O 1
ATOM 708 N N . GLN A 1 88 ? -1.161 -6.824 9.027 1.00 92.94 88 GLN A N 1
ATOM 709 C CA . GLN A 1 88 ? -0.955 -7.982 9.899 1.00 92.94 88 GLN A CA 1
ATOM 710 C C . GLN A 1 88 ? -2.164 -8.923 9.934 1.00 92.94 88 GLN A C 1
ATOM 712 O O . GLN A 1 88 ? -1.964 -10.133 10.021 1.00 92.94 88 GLN A O 1
ATOM 717 N N . PHE A 1 89 ? -3.386 -8.401 9.820 1.00 94.19 89 PHE A N 1
ATOM 718 C CA . PHE A 1 89 ? -4.596 -9.225 9.748 1.00 94.19 89 PHE A CA 1
ATOM 719 C C . PHE A 1 89 ? -4.738 -9.996 8.433 1.00 94.19 89 PHE A C 1
ATOM 721 O O . PHE A 1 89 ? -5.448 -10.996 8.396 1.00 94.19 89 PHE A O 1
ATOM 728 N N . LEU A 1 90 ? -4.047 -9.571 7.372 1.00 96.06 90 LEU A N 1
ATOM 729 C CA . LEU A 1 90 ? -4.010 -10.324 6.123 1.00 96.06 90 LEU A CA 1
ATOM 730 C C . LEU A 1 90 ? -3.252 -11.643 6.301 1.00 96.06 90 LEU A C 1
ATOM 732 O O . LEU A 1 90 ? -2.151 -11.679 6.869 1.00 96.06 90 LEU A O 1
ATOM 736 N N . THR A 1 91 ? -3.797 -12.699 5.710 1.00 97.12 91 THR A N 1
ATOM 737 C CA . THR A 1 91 ? -3.118 -13.979 5.506 1.00 97.12 91 THR A CA 1
ATOM 738 C C . THR A 1 91 ? -1.874 -13.807 4.618 1.00 97.12 91 THR A C 1
ATOM 740 O O . THR A 1 91 ? -1.740 -12.814 3.890 1.00 97.12 91 THR A O 1
ATOM 743 N N . PRO A 1 92 ? -0.928 -14.764 4.626 1.00 95.81 92 PRO A N 1
ATOM 744 C CA . PRO A 1 92 ? 0.254 -14.696 3.767 1.00 95.81 92 PRO A CA 1
ATOM 745 C C . PRO A 1 92 ? -0.066 -14.516 2.273 1.00 95.81 92 PRO A C 1
ATOM 747 O O . PRO A 1 92 ? 0.598 -13.719 1.601 1.00 95.81 92 PRO A O 1
ATOM 750 N N . ASP A 1 93 ? -1.097 -15.194 1.765 1.00 97.69 93 ASP A N 1
ATOM 751 C CA . ASP A 1 93 ? -1.498 -15.113 0.357 1.00 97.69 93 ASP A CA 1
ATOM 752 C C . ASP A 1 93 ? -2.142 -13.772 0.008 1.00 97.69 93 ASP A C 1
ATOM 754 O O . ASP A 1 93 ? -1.821 -13.188 -1.028 1.00 97.69 93 ASP A O 1
ATOM 758 N N . GLU A 1 94 ? -2.955 -13.213 0.900 1.00 98.31 94 GLU A N 1
ATOM 759 C CA . GLU A 1 94 ? -3.517 -11.869 0.747 1.00 98.31 94 GLU A CA 1
ATOM 760 C C . GLU A 1 94 ? -2.416 -10.799 0.755 1.00 98.31 94 GLU A C 1
ATOM 762 O O . GLU A 1 94 ? -2.398 -9.908 -0.098 1.00 98.31 94 GLU A O 1
ATOM 767 N N . ARG A 1 95 ? -1.419 -10.913 1.649 1.00 97.00 95 ARG A N 1
ATOM 768 C CA . ARG A 1 95 ? -0.242 -10.021 1.648 1.00 97.00 95 ARG A CA 1
ATOM 769 C C . ARG A 1 95 ? 0.529 -10.127 0.336 1.00 97.00 95 ARG A C 1
ATOM 771 O O . ARG A 1 95 ? 0.957 -9.110 -0.213 1.00 97.00 95 ARG A O 1
ATOM 778 N N . LYS A 1 96 ? 0.726 -11.345 -0.172 1.00 96.81 96 LYS A N 1
ATOM 779 C CA . LYS A 1 96 ? 1.392 -11.597 -1.459 1.00 96.81 96 LYS A CA 1
ATOM 780 C C . LYS A 1 96 ? 0.589 -11.008 -2.618 1.00 96.81 96 LYS A C 1
ATOM 782 O O . LYS A 1 96 ? 1.179 -10.401 -3.510 1.00 96.81 96 LYS A O 1
ATOM 787 N N . SER A 1 97 ? -0.733 -11.145 -2.583 1.00 98.31 97 SER A N 1
ATOM 788 C CA . SER A 1 97 ? -1.653 -10.589 -3.571 1.00 98.31 97 SER A CA 1
ATOM 789 C C . SER A 1 97 ? -1.599 -9.061 -3.602 1.00 98.31 97 SER A C 1
ATOM 791 O O . SER A 1 97 ? -1.386 -8.478 -4.663 1.00 98.31 97 SER A O 1
ATOM 793 N N . LEU A 1 98 ? -1.642 -8.407 -2.436 1.00 98.19 98 LEU A N 1
ATOM 794 C CA . LEU A 1 98 ? -1.497 -6.954 -2.325 1.00 98.19 98 LEU A CA 1
ATOM 795 C C . LEU A 1 98 ? -0.165 -6.464 -2.913 1.00 98.19 98 LEU A C 1
ATOM 797 O O . LEU A 1 98 ? -0.146 -5.522 -3.704 1.00 98.19 98 LEU A O 1
ATOM 801 N N . LYS A 1 99 ? 0.954 -7.126 -2.587 1.00 97.44 99 LYS A N 1
ATOM 802 C CA . LYS A 1 99 ? 2.272 -6.791 -3.156 1.00 97.44 99 LYS A CA 1
ATOM 803 C C . LYS A 1 99 ? 2.300 -6.964 -4.678 1.00 97.44 99 LYS A C 1
ATOM 805 O O . LYS A 1 99 ? 2.813 -6.099 -5.380 1.00 97.44 99 LYS A O 1
ATOM 810 N N . ARG A 1 100 ? 1.729 -8.052 -5.203 1.00 98.06 100 ARG A N 1
ATOM 811 C CA . ARG A 1 100 ? 1.629 -8.288 -6.654 1.00 98.06 100 ARG A CA 1
ATOM 812 C C . ARG A 1 100 ? 0.779 -7.232 -7.352 1.00 98.06 100 ARG A C 1
ATOM 814 O O . ARG A 1 100 ? 1.137 -6.815 -8.447 1.00 98.06 100 ARG A O 1
ATOM 821 N N . ALA A 1 101 ? -0.298 -6.770 -6.720 1.00 98.44 101 ALA A N 1
ATOM 822 C CA . ALA A 1 101 ? -1.111 -5.686 -7.254 1.00 98.44 101 ALA A CA 1
ATOM 823 C C . ALA A 1 101 ? -0.304 -4.381 -7.360 1.00 98.44 101 ALA A C 1
ATOM 825 O O . ALA A 1 101 ? -0.362 -3.723 -8.393 1.00 98.44 101 ALA A O 1
ATOM 826 N N . PHE A 1 102 ? 0.527 -4.044 -6.366 1.00 97.94 102 PHE A N 1
ATOM 827 C CA . PHE A 1 102 ? 1.476 -2.928 -6.496 1.00 97.94 102 PHE A CA 1
ATOM 828 C C . PHE A 1 102 ? 2.421 -3.108 -7.693 1.00 97.94 102 PHE A C 1
ATOM 830 O O . PHE A 1 102 ? 2.540 -2.197 -8.508 1.00 97.94 102 PHE A O 1
ATOM 837 N N . VAL A 1 103 ? 3.026 -4.289 -7.855 1.00 97.62 103 VAL A N 1
ATOM 838 C CA . VAL A 1 103 ? 3.912 -4.581 -8.999 1.00 97.62 103 VAL A CA 1
ATOM 839 C C . VAL A 1 103 ? 3.194 -4.414 -10.337 1.00 97.62 103 VAL A C 1
ATOM 841 O O . VAL A 1 103 ? 3.707 -3.744 -11.229 1.00 97.62 103 VAL A O 1
ATOM 844 N N . LYS A 1 104 ? 1.968 -4.934 -10.454 1.00 97.62 104 LYS A N 1
ATOM 845 C CA . LYS A 1 104 ? 1.131 -4.800 -11.654 1.00 97.62 104 LYS A CA 1
ATOM 846 C C . LYS A 1 104 ? 0.868 -3.337 -12.043 1.00 97.62 104 LYS A C 1
ATOM 848 O O . LYS A 1 104 ? 0.702 -3.048 -13.221 1.00 97.62 104 LYS A O 1
ATOM 853 N N . HIS A 1 105 ? 0.845 -2.421 -11.072 1.00 97.00 105 HIS A N 1
ATOM 854 C CA . HIS A 1 105 ? 0.591 -0.988 -11.279 1.00 97.00 105 HIS A CA 1
ATOM 855 C C . HIS A 1 105 ? 1.875 -0.133 -11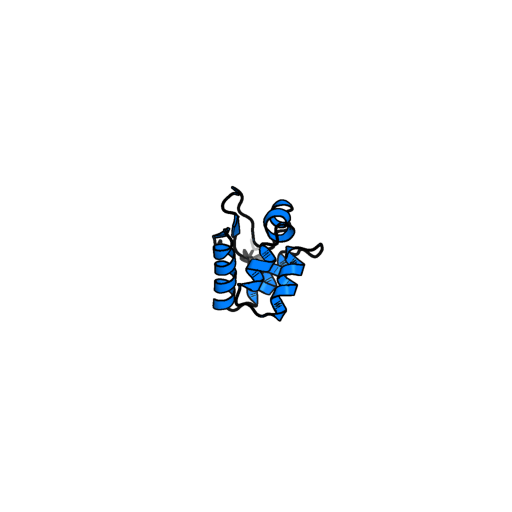.297 1.00 97.00 105 HIS A C 1
ATOM 857 O O . HIS A 1 105 ? 1.834 1.071 -11.023 1.00 97.00 105 HIS A O 1
ATOM 863 N N . GLY A 1 106 ? 3.021 -0.733 -11.642 1.00 95.94 106 GLY A N 1
ATOM 864 C CA . GLY A 1 106 ? 4.276 -0.015 -11.910 1.00 95.94 106 GLY A CA 1
ATOM 865 C C . GLY A 1 106 ? 5.041 0.406 -10.654 1.00 95.94 106 GLY A C 1
ATOM 866 O O . GLY A 1 106 ? 5.658 1.475 -10.628 1.00 95.94 106 GLY A O 1
ATOM 867 N N . TYR A 1 107 ? 4.953 -0.395 -9.587 1.00 96.81 107 TYR A N 1
ATOM 868 C CA . TYR A 1 107 ? 5.732 -0.195 -8.366 1.00 96.81 107 TYR A CA 1
ATOM 869 C C . TYR A 1 107 ? 6.689 -1.358 -8.122 1.00 96.81 107 TYR A C 1
ATOM 871 O O . TYR A 1 107 ? 6.288 -2.518 -8.089 1.00 96.81 107 TYR A O 1
ATOM 879 N N . THR A 1 108 ? 7.939 -1.050 -7.810 1.00 96.06 108 THR A N 1
ATOM 880 C CA . THR A 1 108 ? 8.850 -2.026 -7.215 1.00 96.06 108 THR A CA 1
ATOM 881 C C . THR A 1 108 ? 8.492 -2.200 -5.746 1.00 96.06 108 THR A C 1
ATOM 883 O O . THR A 1 108 ? 8.357 -1.216 -5.016 1.00 96.06 108 THR A O 1
ATOM 886 N N . VAL A 1 109 ? 8.347 -3.449 -5.301 1.00 95.44 109 VAL A N 1
ATOM 887 C CA . VAL A 1 109 ? 8.054 -3.794 -3.906 1.00 95.44 109 VAL A CA 1
ATOM 888 C C . VAL A 1 109 ? 9.280 -4.436 -3.274 1.00 95.44 109 VAL A C 1
ATOM 890 O O . VAL A 1 109 ? 9.657 -5.544 -3.642 1.00 95.44 109 VAL A O 1
ATOM 893 N N . ASN A 1 110 ? 9.851 -3.775 -2.269 1.00 89.25 110 ASN A N 1
ATOM 894 C CA . ASN A 1 110 ? 10.965 -4.304 -1.489 1.00 89.25 110 ASN A CA 1
ATOM 895 C C . ASN A 1 110 ? 10.488 -4.624 -0.076 1.00 89.25 110 ASN A C 1
ATOM 897 O O . ASN A 1 110 ? 9.961 -3.764 0.633 1.00 89.25 110 ASN A O 1
ATOM 901 N N . TYR A 1 111 ? 10.655 -5.872 0.349 1.00 76.62 111 TYR A N 1
ATOM 902 C CA . TYR A 1 111 ? 10.375 -6.241 1.728 1.00 76.62 111 TYR A CA 1
ATOM 903 C C . TYR A 1 111 ? 11.627 -6.012 2.566 1.00 76.62 111 TYR A C 1
ATOM 905 O O . TYR A 1 111 ? 12.645 -6.655 2.340 1.00 76.62 111 TYR A O 1
ATOM 913 N N . VAL A 1 112 ? 11.535 -5.094 3.525 1.00 64.25 112 VAL A N 1
ATOM 914 C CA . VAL A 1 112 ? 12.576 -4.886 4.530 1.00 64.25 112 VAL A CA 1
ATOM 915 C C . VAL A 1 112 ? 11.988 -5.365 5.853 1.00 64.25 112 VAL A C 1
ATOM 917 O O . VAL A 1 112 ? 11.263 -4.589 6.486 1.00 64.25 112 VAL A O 1
ATOM 920 N N . PRO A 1 113 ? 12.185 -6.643 6.226 1.00 58.09 113 PRO A N 1
ATOM 921 C CA . PRO A 1 113 ? 11.849 -7.072 7.573 1.00 58.09 113 PRO A CA 1
ATOM 922 C C . PRO A 1 113 ? 12.655 -6.237 8.576 1.00 58.09 113 PRO A C 1
ATOM 924 O O . PRO A 1 113 ? 13.787 -5.842 8.288 1.00 58.09 113 PRO A O 1
ATOM 927 N N . CYS A 1 114 ? 12.044 -5.946 9.722 1.00 55.72 114 CYS A N 1
ATOM 928 C CA . CYS A 1 114 ? 12.815 -5.707 10.937 1.00 55.72 114 CYS A CA 1
ATOM 929 C C . CYS A 1 114 ? 13.122 -7.062 11.578 1.00 55.72 114 CYS A C 1
ATOM 931 O O . CYS A 1 114 ? 12.356 -8.021 11.319 1.00 55.72 114 CYS A O 1
#

Radius of gyration: 19.52 Å; chains: 1; bounding box: 49×29×68 Å

Foldseek 3Di:
DDDDDDPDPPPPPPPPQPQAAWWKDFQPGPDIDGQLDPDPVCLCVCPVVCLLVQLLVQQPDDPVCSVVSCCCRHHPVPDRVSNSVSLVPDDPRSSVRSQVSSVVSRMDIGGDGD

Secondary structure (DSSP, 8-state):
----------------------EEEETT-S--EETT---HHHHIIIIITSHHHHHHHHS-S-TTTHHHHHHHHHSTT--HHHHHHHHHHS-HHHHHHHHHHHHHTTEEEE----

Sequence (114 aa):
MKRLLITGIMMTFLFACQSSTFLITKENDTRAYRFGSSSKRLKRILCESGDFKKVLRDAAIPENLKPQFYEYVCTEKVSKEKVVSLYQFLTPDERKSLKRAFVKHGYTVNYVPC